Protein AF-A0A7V2LMP3-F1 (afdb_monomer_lite)

Structure (mmCIF, N/CA/C/O backbone):
data_AF-A0A7V2LMP3-F1
#
_entry.id   AF-A0A7V2LMP3-F1
#
loop_
_atom_site.group_PDB
_atom_site.id
_atom_site.type_symbol
_atom_site.label_atom_id
_atom_site.label_alt_id
_atom_site.label_comp_id
_atom_site.label_asym_id
_atom_site.label_entity_id
_atom_site.label_seq_id
_atom_site.pdbx_PDB_ins_code
_atom_site.Cartn_x
_atom_site.Cartn_y
_atom_site.Cartn_z
_atom_site.occupancy
_atom_site.B_iso_or_equiv
_atom_site.auth_seq_id
_atom_site.auth_comp_id
_atom_site.auth_asym_id
_atom_site.auth_atom_id
_atom_site.pdbx_PDB_model_num
ATOM 1 N N . MET A 1 1 ? 7.301 38.761 -8.531 1.00 51.19 1 MET A N 1
ATOM 2 C CA . MET A 1 1 ? 6.548 37.673 -7.872 1.00 51.19 1 MET A CA 1
ATOM 3 C C . MET A 1 1 ? 6.585 36.479 -8.815 1.00 51.19 1 MET A C 1
ATOM 5 O O . MET A 1 1 ? 5.995 36.582 -9.880 1.00 51.19 1 MET A O 1
ATOM 9 N N . SER A 1 2 ? 7.342 35.420 -8.509 1.00 66.06 2 SER A N 1
ATOM 10 C CA . SER A 1 2 ? 7.320 34.198 -9.333 1.00 66.06 2 SER A CA 1
ATOM 11 C C . SER A 1 2 ? 6.051 33.412 -9.039 1.00 66.06 2 SER A C 1
ATOM 13 O O . SER A 1 2 ? 5.813 33.028 -7.896 1.00 66.06 2 SER A O 1
ATOM 15 N N . THR A 1 3 ? 5.244 33.172 -10.063 1.00 69.88 3 THR A N 1
ATOM 16 C CA . THR A 1 3 ? 4.141 32.214 -10.039 1.00 69.88 3 THR A CA 1
ATOM 17 C C . THR A 1 3 ? 4.720 30.802 -10.086 1.00 69.88 3 THR A C 1
ATOM 19 O O . THR A 1 3 ? 5.405 30.437 -11.038 1.00 69.88 3 THR A O 1
ATOM 22 N N . LEU A 1 4 ? 4.469 30.003 -9.049 1.00 81.56 4 LEU A N 1
ATOM 23 C CA . LEU A 1 4 ? 4.795 28.579 -9.063 1.00 81.56 4 LEU A CA 1
ATOM 24 C C . LEU A 1 4 ? 3.843 27.879 -10.038 1.00 81.56 4 LEU A C 1
ATOM 26 O O . LEU A 1 4 ? 2.636 27.833 -9.806 1.00 81.56 4 LEU A O 1
ATOM 30 N N . ILE A 1 5 ? 4.384 27.363 -11.140 1.00 86.56 5 ILE A N 1
ATOM 31 C CA . ILE A 1 5 ? 3.634 26.518 -12.070 1.00 86.56 5 ILE A CA 1
ATOM 32 C C . ILE A 1 5 ? 3.619 25.100 -11.480 1.00 86.56 5 ILE A C 1
ATOM 34 O O . ILE A 1 5 ? 4.693 24.569 -11.187 1.00 86.56 5 ILE A O 1
ATOM 38 N N . PRO A 1 6 ? 2.446 24.471 -11.284 1.00 88.62 6 PRO A N 1
ATOM 39 C CA . PRO A 1 6 ? 2.383 23.096 -10.806 1.00 88.62 6 PRO A CA 1
ATOM 40 C C . PRO A 1 6 ? 3.012 22.147 -11.832 1.00 88.62 6 PRO A C 1
ATOM 42 O O . PRO A 1 6 ? 2.679 22.183 -13.016 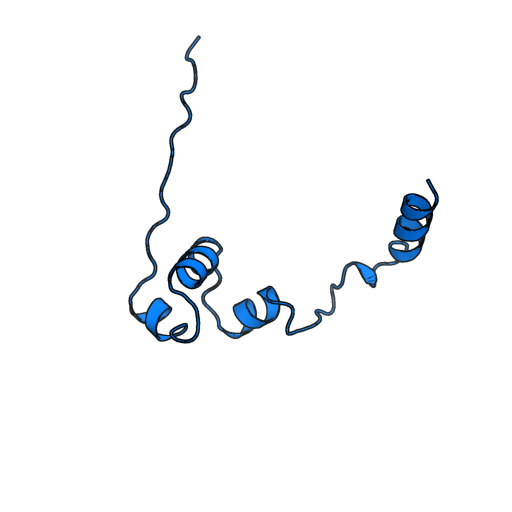1.00 88.62 6 PRO A O 1
ATOM 45 N N . GLN A 1 7 ? 3.915 21.284 -11.365 1.00 91.06 7 GLN A N 1
ATOM 46 C CA . GLN A 1 7 ? 4.571 20.269 -12.182 1.00 91.06 7 GLN A CA 1
ATOM 47 C C . GLN A 1 7 ? 3.978 18.890 -11.885 1.00 91.06 7 GLN A C 1
ATOM 49 O O . GLN A 1 7 ? 3.925 18.459 -10.734 1.00 91.06 7 GLN A O 1
ATOM 54 N N . TRP A 1 8 ? 3.579 18.177 -12.936 1.00 93.12 8 TRP A N 1
ATOM 55 C CA . TRP A 1 8 ? 3.192 16.773 -12.840 1.00 93.12 8 TRP A CA 1
ATOM 56 C C . TRP A 1 8 ? 4.439 15.890 -12.791 1.00 93.12 8 TRP A C 1
ATOM 58 O O . TRP A 1 8 ? 5.318 16.004 -13.646 1.00 93.12 8 TRP A O 1
ATOM 68 N N . ILE A 1 9 ? 4.508 15.005 -11.798 1.00 91.94 9 ILE A N 1
ATOM 69 C CA . ILE A 1 9 ? 5.614 14.061 -11.614 1.00 91.94 9 ILE A CA 1
ATOM 70 C C . ILE A 1 9 ? 5.040 12.651 -11.674 1.00 91.94 9 ILE A C 1
ATOM 72 O O . ILE A 1 9 ? 4.145 12.304 -10.903 1.00 91.94 9 ILE A O 1
ATOM 76 N N . LEU A 1 10 ? 5.556 11.844 -12.601 1.00 91.06 10 LEU A N 1
ATOM 77 C CA . LEU A 1 10 ? 5.215 10.430 -12.687 1.00 91.06 10 LEU A CA 1
ATOM 78 C C . LEU A 1 10 ? 6.120 9.620 -11.748 1.00 91.06 10 LEU A C 1
ATOM 80 O O . LEU A 1 10 ? 7.332 9.846 -11.740 1.00 91.06 10 LEU A O 1
ATOM 84 N N . PRO A 1 11 ? 5.562 8.679 -10.970 1.00 91.25 11 PRO A N 1
ATOM 85 C CA . PRO A 1 11 ? 6.356 7.818 -10.107 1.00 91.25 11 PRO A CA 1
ATOM 86 C C . PRO A 1 11 ? 7.184 6.826 -10.930 1.00 91.25 11 PRO A C 1
ATOM 88 O O . PRO A 1 11 ? 6.774 6.387 -12.007 1.00 91.25 11 PRO A O 1
ATOM 91 N N . SER A 1 12 ? 8.336 6.429 -10.390 1.00 93.75 12 SER A N 1
ATOM 92 C CA . SER A 1 12 ? 9.151 5.371 -10.984 1.00 93.75 12 SER A CA 1
ATOM 93 C C . SER A 1 12 ? 8.377 4.046 -11.021 1.00 93.75 12 SER A C 1
ATOM 95 O O . SER A 1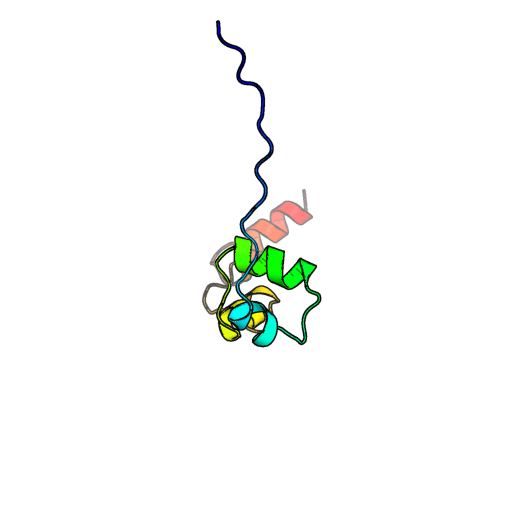 12 ? 7.683 3.708 -10.054 1.00 93.75 12 SER A O 1
ATOM 97 N N . PRO A 1 13 ? 8.482 3.270 -12.110 1.00 95.06 13 PRO A N 1
ATOM 98 C CA . PRO A 1 13 ? 7.819 1.980 -12.192 1.00 95.06 13 PRO A CA 1
ATOM 99 C C . PRO A 1 13 ? 8.492 0.933 -11.286 1.00 95.06 13 PRO A C 1
ATOM 101 O O . PRO A 1 13 ? 9.707 0.999 -11.088 1.00 95.06 13 PRO A O 1
ATOM 104 N N . PRO A 1 14 ? 7.743 -0.060 -10.770 1.00 96.12 14 PRO A N 1
ATOM 105 C CA . PRO A 1 14 ? 8.306 -1.145 -9.968 1.00 96.12 14 PRO A CA 1
ATOM 106 C C . PRO A 1 14 ? 9.271 -2.017 -10.782 1.00 96.12 14 PRO A C 1
ATOM 108 O O . PRO A 1 14 ? 9.098 -2.202 -11.989 1.00 96.12 14 PRO A O 1
ATOM 111 N N . GLY A 1 15 ? 10.266 -2.607 -10.122 1.00 95.75 15 GLY A N 1
ATOM 112 C CA . GLY A 1 15 ? 11.144 -3.607 -10.735 1.00 95.75 15 GLY A CA 1
ATOM 113 C C . GLY A 1 15 ? 10.393 -4.881 -11.163 1.00 95.75 15 GLY A C 1
ATOM 114 O O . GLY A 1 15 ? 9.259 -5.118 -10.726 1.00 95.75 15 GLY A O 1
ATOM 115 N N . PRO A 1 16 ? 10.986 -5.717 -12.034 1.00 95.69 16 PRO A N 1
ATOM 116 C CA . PRO A 1 16 ? 10.393 -6.991 -12.438 1.00 95.69 16 PRO A CA 1
ATOM 117 C C . PRO A 1 16 ? 10.188 -7.940 -11.249 1.00 95.69 16 PRO A C 1
ATOM 119 O O . PRO A 1 16 ? 9.178 -8.639 -11.227 1.00 95.69 16 PRO A O 1
ATOM 122 N N . GLU A 1 17 ? 11.062 -7.921 -10.233 1.00 96.19 17 GLU A N 1
ATOM 123 C CA . GLU A 1 17 ? 10.885 -8.742 -9.027 1.00 96.19 17 GLU A CA 1
ATOM 124 C C . GLU A 1 17 ? 9.612 -8.390 -8.247 1.00 96.19 17 GLU A C 1
ATOM 126 O O . GLU A 1 17 ? 8.904 -9.284 -7.786 1.00 96.19 17 GLU A O 1
ATOM 131 N N . ILE A 1 18 ? 9.273 -7.100 -8.153 1.00 96.25 18 ILE A N 1
ATOM 132 C CA . ILE A 1 18 ? 8.046 -6.642 -7.491 1.00 96.25 18 ILE A CA 1
ATOM 133 C C . ILE A 1 18 ? 6.820 -7.033 -8.313 1.00 96.25 18 ILE A C 1
ATOM 135 O O . ILE A 1 18 ? 5.838 -7.516 -7.758 1.00 96.25 18 ILE A O 1
ATOM 139 N N . ARG A 1 19 ? 6.872 -6.881 -9.640 1.00 95.69 19 ARG A N 1
ATOM 140 C CA . ARG A 1 19 ? 5.759 -7.297 -10.508 1.00 95.69 19 ARG A CA 1
ATOM 141 C C . ARG A 1 19 ? 5.498 -8.797 -10.431 1.00 95.69 19 ARG A C 1
ATOM 143 O O . ARG A 1 19 ? 4.343 -9.185 -10.355 1.00 95.69 19 ARG A O 1
ATOM 150 N N . ALA A 1 20 ? 6.551 -9.613 -10.424 1.00 96.31 20 ALA A N 1
ATOM 151 C CA . ALA A 1 20 ? 6.430 -11.063 -10.298 1.00 96.31 20 ALA A CA 1
ATOM 152 C C . ALA A 1 20 ? 5.900 -11.484 -8.919 1.00 96.31 20 ALA A C 1
ATOM 154 O O . ALA A 1 20 ? 5.124 -12.425 -8.823 1.00 96.31 20 ALA A O 1
ATOM 155 N N . ARG A 1 21 ? 6.279 -10.771 -7.850 1.00 96.31 21 ARG A N 1
ATOM 156 C CA . ARG A 1 21 ? 5.767 -11.021 -6.491 1.00 96.31 21 ARG A CA 1
ATOM 157 C C . ARG A 1 21 ? 4.261 -10.768 -6.357 1.00 96.31 21 ARG A C 1
ATOM 159 O O . ARG A 1 21 ? 3.611 -11.402 -5.531 1.00 96.31 21 ARG A O 1
ATOM 166 N N . PHE A 1 22 ? 3.726 -9.836 -7.141 1.00 96.31 22 PHE A N 1
ATOM 167 C CA . PHE A 1 22 ? 2.321 -9.428 -7.122 1.00 96.31 22 PHE A CA 1
ATOM 168 C C . PHE A 1 22 ? 1.614 -9.740 -8.450 1.00 96.31 22 PHE A C 1
ATOM 170 O O . PHE A 1 22 ? 0.788 -8.956 -8.913 1.00 96.31 22 PHE A O 1
ATOM 177 N N . ASP A 1 23 ? 1.943 -10.871 -9.076 1.00 95.38 23 ASP A N 1
ATOM 178 C CA . ASP A 1 23 ? 1.385 -11.304 -10.367 1.00 95.38 23 ASP A CA 1
ATOM 179 C C . ASP A 1 23 ? -0.136 -11.556 -10.340 1.00 95.38 23 ASP A C 1
ATOM 181 O O . ASP A 1 23 ? -0.810 -11.473 -11.366 1.00 95.38 23 ASP A O 1
ATOM 185 N N . TRP A 1 24 ? -0.684 -11.791 -9.150 1.00 94.12 24 TRP A N 1
ATOM 186 C CA . TRP A 1 24 ? -2.111 -11.915 -8.858 1.00 94.12 24 TRP A CA 1
ATOM 187 C C . TRP A 1 24 ? -2.858 -10.569 -8.805 1.00 94.12 24 TRP A C 1
ATOM 189 O O . TRP A 1 24 ? -4.090 -10.553 -8.756 1.00 94.12 24 TRP A O 1
ATOM 199 N N . LEU A 1 25 ? -2.149 -9.435 -8.829 1.00 95.25 25 LEU A N 1
ATOM 200 C CA . LEU A 1 25 ? -2.731 -8.093 -8.871 1.00 95.25 25 LEU A CA 1
ATOM 201 C C . LEU A 1 25 ? -2.635 -7.485 -10.270 1.00 95.25 25 LEU A C 1
ATOM 203 O O . LEU A 1 25 ? -1.668 -7.664 -11.007 1.00 95.25 25 LEU A O 1
ATOM 207 N N . HIS A 1 26 ? -3.619 -6.653 -10.617 1.00 96.25 26 HIS A N 1
ATOM 208 C CA . HIS A 1 26 ? -3.541 -5.867 -11.845 1.00 96.25 26 HIS A CA 1
ATOM 209 C C . HIS A 1 26 ? -2.321 -4.915 -11.802 1.00 96.25 26 HIS A C 1
ATOM 211 O O . HIS A 1 26 ? -2.129 -4.236 -10.788 1.00 96.25 26 HIS A O 1
ATOM 217 N N . PRO A 1 27 ? -1.536 -4.752 -12.890 1.00 95.19 27 PRO A N 1
ATOM 218 C CA 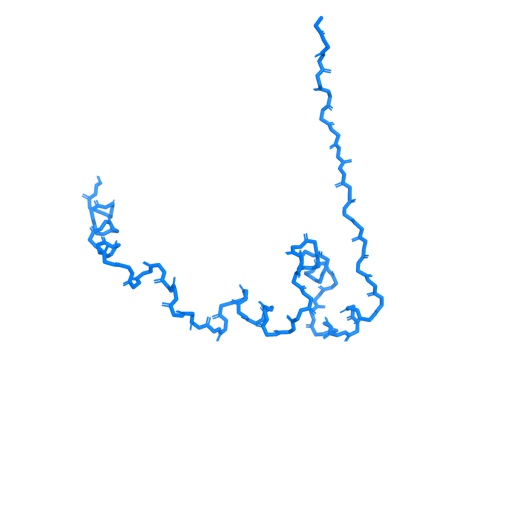. PRO A 1 27 ? -0.296 -3.963 -12.879 1.00 95.19 27 PRO A CA 1
ATOM 219 C C . PRO A 1 27 ? -0.442 -2.518 -12.380 1.00 95.19 27 PRO A C 1
ATOM 221 O O . PRO A 1 27 ? 0.461 -1.983 -11.740 1.00 95.19 27 PRO A O 1
ATOM 224 N N . ALA A 1 28 ? -1.589 -1.881 -12.637 1.00 95.31 28 ALA A N 1
ATOM 225 C CA . ALA A 1 28 ? -1.877 -0.540 -12.123 1.00 95.31 28 ALA A CA 1
ATOM 226 C C . ALA A 1 28 ? -1.979 -0.504 -10.586 1.00 95.31 28 ALA A C 1
ATOM 228 O O . ALA A 1 28 ? -1.531 0.453 -9.960 1.00 95.31 28 ALA A O 1
ATOM 229 N N . ILE A 1 29 ? -2.523 -1.558 -9.971 1.00 96.00 29 ILE A N 1
ATOM 230 C CA . ILE A 1 29 ? -2.592 -1.689 -8.512 1.00 96.00 29 ILE A CA 1
ATOM 231 C C . ILE A 1 29 ? -1.187 -1.897 -7.949 1.00 96.00 29 ILE A C 1
ATOM 233 O O . ILE A 1 29 ? -0.812 -1.209 -7.004 1.00 96.00 29 ILE A O 1
ATOM 237 N N . VAL A 1 30 ? -0.371 -2.742 -8.590 1.00 96.88 30 VAL A N 1
ATOM 238 C CA . VAL A 1 30 ? 1.043 -2.930 -8.215 1.00 96.88 30 VAL A CA 1
ATOM 239 C C . VAL A 1 30 ? 1.811 -1.603 -8.260 1.00 96.88 30 VAL A C 1
ATOM 241 O O . VAL A 1 30 ? 2.557 -1.298 -7.333 1.00 96.88 30 VAL A O 1
ATOM 244 N N . GLN A 1 31 ? 1.588 -0.765 -9.281 1.00 96.62 31 GLN A N 1
ATOM 245 C CA . GLN A 1 31 ? 2.188 0.573 -9.357 1.00 96.62 31 GLN A CA 1
ATOM 246 C C . GLN A 1 31 ? 1.767 1.464 -8.181 1.00 96.62 31 GLN A C 1
ATOM 248 O O . GLN A 1 31 ? 2.609 2.159 -7.613 1.00 96.62 31 GLN A O 1
ATOM 253 N N . ILE A 1 32 ? 0.482 1.465 -7.816 1.00 95.88 32 ILE A N 1
ATOM 254 C CA . ILE A 1 32 ? -0.039 2.277 -6.707 1.00 95.88 32 ILE A CA 1
ATOM 255 C C . ILE A 1 32 ? 0.567 1.824 -5.376 1.00 95.88 32 ILE A C 1
ATOM 257 O O . ILE A 1 32 ? 1.028 2.669 -4.610 1.00 95.88 32 ILE A O 1
ATOM 261 N N . LEU A 1 33 ? 0.597 0.515 -5.116 1.00 96.00 33 LEU A N 1
ATOM 262 C CA . LEU A 1 33 ? 1.156 -0.060 -3.888 1.00 96.00 33 LEU A CA 1
ATOM 263 C C . LEU A 1 33 ? 2.659 0.217 -3.778 1.00 96.00 33 LEU A C 1
ATOM 265 O O . LEU A 1 33 ? 3.111 0.748 -2.764 1.00 96.00 33 LEU A O 1
ATOM 269 N N . TYR A 1 34 ? 3.409 -0.002 -4.860 1.00 96.56 34 TYR A N 1
ATOM 270 C CA . TYR A 1 34 ? 4.834 0.324 -4.923 1.00 96.56 34 TYR A CA 1
ATOM 271 C C . TYR A 1 34 ? 5.098 1.815 -4.673 1.00 96.56 34 TYR A C 1
ATOM 273 O O . TYR A 1 34 ? 5.980 2.174 -3.898 1.00 96.56 34 TYR A O 1
ATOM 281 N N . SER A 1 35 ? 4.281 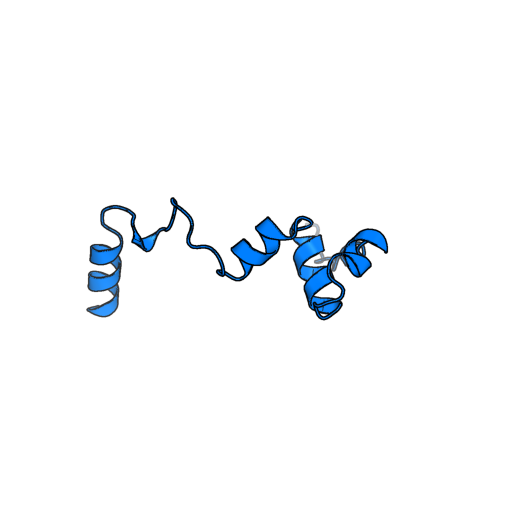2.696 -5.260 1.00 95.12 35 SER A N 1
ATOM 282 C CA . SER A 1 35 ? 4.391 4.151 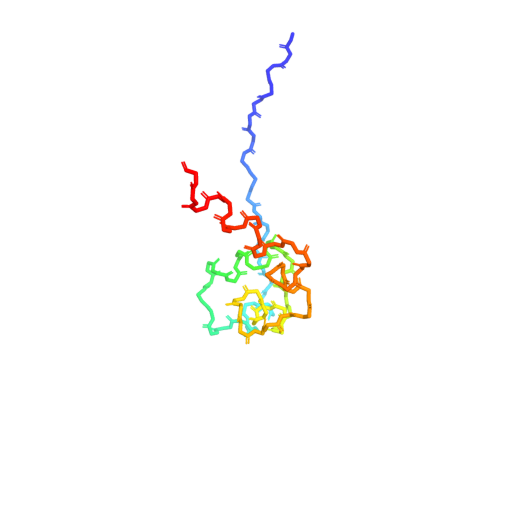-5.052 1.00 95.12 35 SER A CA 1
ATOM 283 C C . SER A 1 35 ? 4.086 4.573 -3.608 1.00 95.12 35 SER A C 1
ATOM 285 O O . SER A 1 35 ? 4.417 5.689 -3.215 1.00 95.12 35 SER A O 1
ATOM 287 N N . ARG A 1 36 ? 3.460 3.694 -2.816 1.00 93.62 36 ARG A N 1
ATOM 288 C CA . ARG A 1 36 ? 3.197 3.869 -1.380 1.00 93.62 36 ARG A CA 1
ATOM 289 C C . ARG A 1 36 ? 4.234 3.183 -0.487 1.00 93.62 36 ARG A C 1
ATOM 291 O O . ARG A 1 36 ? 4.093 3.240 0.727 1.00 93.62 36 ARG A O 1
ATOM 298 N N . GLY A 1 37 ? 5.253 2.551 -1.070 1.00 95.25 37 GLY A N 1
ATOM 299 C CA . GLY A 1 37 ? 6.276 1.799 -0.341 1.00 95.25 37 GLY A CA 1
ATOM 300 C C . GLY A 1 37 ? 5.848 0.392 0.083 1.00 95.25 37 GLY A C 1
ATOM 301 O O . GLY A 1 37 ? 6.613 -0.275 0.767 1.00 95.25 37 GLY A O 1
ATOM 302 N N . LEU A 1 38 ? 4.670 -0.078 -0.339 1.00 95.50 38 LEU A N 1
ATOM 303 C CA . LEU A 1 38 ? 4.155 -1.403 0.009 1.00 95.50 38 LEU A CA 1
ATOM 304 C C . LEU A 1 38 ? 4.741 -2.444 -0.951 1.00 95.50 38 LEU A C 1
ATOM 306 O O . LEU A 1 38 ? 4.315 -2.554 -2.105 1.00 95.50 38 LEU A O 1
ATOM 310 N N . VAL A 1 39 ? 5.750 -3.175 -0.480 1.00 95.38 39 VAL A N 1
ATOM 311 C CA . VAL A 1 39 ? 6.495 -4.184 -1.264 1.00 95.38 39 VAL A CA 1
ATOM 312 C C . VAL A 1 39 ? 6.477 -5.578 -0.636 1.00 95.38 39 VAL A C 1
ATOM 314 O O . VAL A 1 39 ? 6.934 -6.545 -1.264 1.00 95.38 39 VAL A O 1
ATOM 317 N N . ASP A 1 40 ? 5.951 -5.675 0.583 1.00 94.44 40 ASP A N 1
ATOM 318 C CA . ASP A 1 40 ? 5.774 -6.912 1.326 1.00 94.44 40 ASP A CA 1
ATOM 319 C C . ASP A 1 40 ? 4.329 -7.439 1.187 1.00 94.44 40 ASP A C 1
ATOM 321 O O . ASP A 1 40 ? 3.377 -6.662 1.312 1.00 94.44 40 ASP A O 1
ATOM 325 N N . PRO A 1 41 ? 4.122 -8.740 0.906 1.00 92.88 41 PRO A N 1
ATOM 326 C CA . PRO A 1 41 ? 2.783 -9.304 0.761 1.00 92.88 41 PRO A CA 1
ATOM 327 C C . PRO A 1 41 ? 1.898 -9.178 2.005 1.00 92.88 41 PRO A C 1
ATOM 329 O O . PRO A 1 41 ? 0.685 -9.029 1.857 1.00 92.88 41 PRO A O 1
ATOM 332 N N . GLU A 1 42 ? 2.464 -9.218 3.213 1.00 90.88 42 GLU A N 1
ATOM 333 C CA . GLU A 1 42 ? 1.675 -9.084 4.438 1.00 90.88 42 GLU A CA 1
ATOM 334 C C . GLU A 1 42 ? 1.179 -7.653 4.634 1.00 90.88 42 GLU A C 1
ATOM 336 O O . GLU A 1 42 ? 0.010 -7.454 4.971 1.00 90.88 42 GLU A O 1
ATOM 341 N N . GLU A 1 43 ? 2.028 -6.660 4.362 1.00 91.44 43 GLU A N 1
ATOM 342 C CA . GLU A 1 43 ? 1.642 -5.243 4.386 1.00 91.44 43 GLU A CA 1
ATOM 343 C C . GLU A 1 43 ? 0.565 -4.936 3.336 1.00 91.44 43 GLU A C 1
ATOM 345 O O . GLU A 1 43 ? -0.340 -4.136 3.577 1.00 91.44 43 GLU A O 1
ATOM 350 N N . VAL A 1 44 ? 0.622 -5.590 2.171 1.00 92.19 44 VAL A N 1
ATOM 351 C CA . VAL A 1 44 ? -0.403 -5.461 1.126 1.00 92.19 44 VAL A CA 1
ATOM 352 C C . VAL A 1 44 ? -1.732 -6.090 1.558 1.00 92.19 44 VAL A C 1
ATOM 354 O O . VAL A 1 44 ? -2.777 -5.464 1.378 1.00 92.19 44 VAL A O 1
ATOM 357 N N . ALA A 1 45 ? -1.716 -7.282 2.159 1.00 88.69 45 ALA A N 1
ATOM 358 C CA . ALA A 1 45 ? -2.926 -7.920 2.690 1.00 88.69 45 ALA A CA 1
ATOM 359 C C . ALA A 1 45 ? -3.570 -7.071 3.803 1.00 88.69 45 ALA A C 1
ATOM 361 O O . ALA A 1 45 ? -4.784 -6.856 3.836 1.00 88.69 45 ALA A O 1
ATOM 362 N N . GLU A 1 46 ? -2.744 -6.518 4.689 1.00 85.88 46 GLU A N 1
ATOM 363 C CA . GLU A 1 46 ? -3.175 -5.580 5.722 1.00 85.88 46 GLU A CA 1
ATOM 364 C C . GLU A 1 46 ? -3.752 -4.289 5.128 1.00 85.88 46 GLU A C 1
ATOM 366 O O . GLU A 1 46 ? -4.791 -3.812 5.584 1.00 85.88 46 GLU A O 1
ATOM 371 N N . PHE A 1 47 ? -3.133 -3.752 4.076 1.00 87.88 47 PHE A N 1
ATOM 372 C CA . PHE A 1 47 ? -3.622 -2.569 3.371 1.00 87.88 47 PHE A CA 1
ATOM 373 C C . PHE A 1 47 ? -5.015 -2.784 2.757 1.00 87.88 47 PHE A C 1
ATOM 375 O O . PHE A 1 47 ? -5.846 -1.874 2.781 1.00 87.88 47 PHE A O 1
ATOM 382 N N . PHE A 1 48 ? -5.301 -3.987 2.251 1.00 87.19 48 PHE A N 1
ATOM 383 C CA . PHE A 1 48 ? -6.639 -4.356 1.775 1.00 87.19 48 PHE A CA 1
ATOM 384 C C . PHE A 1 48 ? -7.639 -4.658 2.900 1.00 87.19 48 PHE A C 1
ATOM 386 O O . PHE A 1 48 ? -8.818 -4.885 2.625 1.00 87.19 48 PHE A O 1
ATOM 393 N N . GLY A 1 49 ? -7.210 -4.605 4.163 1.00 78.62 49 GLY A N 1
ATOM 394 C CA . GLY A 1 49 ? -8.068 -4.844 5.319 1.00 78.62 49 GLY A CA 1
ATOM 395 C C . GLY A 1 49 ? -8.334 -6.324 5.592 1.00 78.62 49 GLY A C 1
ATOM 396 O O . GLY A 1 49 ? -9.257 -6.638 6.340 1.00 78.62 49 GLY A O 1
ATOM 397 N N . GLU A 1 50 ? -7.535 -7.240 5.033 1.00 75.25 50 GLU A N 1
ATOM 398 C CA . GLU A 1 50 ? -7.653 -8.679 5.317 1.00 75.25 50 GLU A CA 1
ATOM 399 C C . GLU A 1 50 ? -7.183 -9.034 6.741 1.00 75.25 50 GLU A C 1
ATOM 401 O O . GLU A 1 50 ? -7.500 -10.106 7.258 1.00 75.25 50 GLU A O 1
ATOM 406 N N . ARG A 1 51 ? -6.462 -8.123 7.412 1.00 65.75 51 ARG A N 1
ATOM 407 C CA . ARG A 1 51 ? -6.038 -8.251 8.813 1.00 65.75 51 ARG A CA 1
ATOM 408 C C . ARG A 1 51 ? -6.547 -7.062 9.638 1.00 65.75 51 ARG A C 1
ATOM 410 O O . ARG A 1 51 ? -6.271 -5.909 9.320 1.00 65.75 51 ARG A O 1
ATOM 417 N N . VAL A 1 52 ? -7.273 -7.344 10.725 1.00 60.41 52 VAL A N 1
ATOM 418 C CA . VAL A 1 52 ? -7.675 -6.332 11.721 1.00 60.41 52 VAL A CA 1
ATOM 419 C C . VAL A 1 52 ? -6.490 -6.058 12.641 1.00 60.41 52 VAL A C 1
ATOM 421 O O . VAL A 1 52 ? -6.025 -6.963 13.339 1.00 60.41 52 VAL A O 1
ATOM 424 N N . ARG A 1 53 ? -6.001 -4.815 12.652 1.00 63.84 53 ARG A N 1
ATOM 425 C CA . ARG A 1 53 ? -4.845 -4.437 13.468 1.00 63.84 53 ARG A CA 1
ATOM 426 C C . ARG A 1 53 ? -5.224 -4.170 14.938 1.00 63.84 53 ARG A C 1
ATOM 428 O O . ARG A 1 53 ? -6.369 -3.813 15.234 1.00 63.84 53 ARG A O 1
ATOM 435 N N . PRO A 1 54 ? -4.274 -4.294 15.884 1.00 61.41 54 PRO A N 1
ATOM 436 C CA . PRO A 1 54 ? -4.480 -3.910 17.284 1.00 61.41 54 PRO A CA 1
ATOM 437 C C . PRO A 1 54 ? -4.798 -2.417 17.483 1.00 61.41 54 PRO A C 1
ATOM 439 O O . PRO A 1 54 ? -5.445 -2.064 18.466 1.00 61.41 54 PRO A O 1
ATOM 442 N N . ASP A 1 55 ? -4.359 -1.562 16.560 1.00 72.25 55 ASP A N 1
ATOM 443 C CA . ASP A 1 55 ? -4.524 -0.103 16.530 1.00 72.25 55 ASP A CA 1
ATOM 444 C C . ASP A 1 55 ? -5.786 0.361 15.783 1.00 72.25 55 ASP A C 1
ATOM 446 O O . ASP A 1 55 ? -5.875 1.515 15.371 1.00 72.25 55 ASP A O 1
ATOM 450 N N . ASP A 1 56 ? -6.786 -0.515 15.640 1.00 73.94 56 ASP A N 1
ATOM 451 C CA . ASP A 1 56 ? -8.090 -0.160 15.080 1.00 73.94 56 ASP A CA 1
ATOM 452 C C . ASP A 1 56 ? -8.666 1.099 15.776 1.00 73.94 56 ASP A C 1
ATOM 454 O O . ASP A 1 56 ? -8.991 1.057 16.973 1.00 73.94 56 ASP A O 1
ATOM 458 N N . PRO A 1 57 ? -8.836 2.223 15.051 1.00 78.25 57 PRO A N 1
ATOM 459 C CA . PRO A 1 57 ? -9.326 3.466 15.630 1.00 78.25 57 PRO A CA 1
ATOM 460 C C . PRO A 1 57 ? -10.743 3.329 16.198 1.00 78.25 57 PRO A C 1
ATOM 462 O O . PRO A 1 57 ? -11.090 4.038 17.143 1.00 78.25 57 PRO A O 1
ATOM 465 N N . PHE A 1 58 ? -11.557 2.382 15.717 1.00 80.81 58 PHE A N 1
ATOM 466 C CA . PHE A 1 58 ? -12.875 2.099 16.296 1.00 80.81 58 PHE A CA 1
ATOM 467 C C . PHE A 1 58 ? -12.791 1.497 17.705 1.00 80.81 58 PHE A C 1
ATOM 469 O O . PHE A 1 58 ? -13.772 1.539 18.450 1.00 80.81 58 PHE A O 1
ATOM 476 N N . ARG A 1 59 ? -11.621 0.987 18.108 1.00 80.75 59 ARG A N 1
ATOM 477 C CA . ARG A 1 59 ? -11.355 0.497 19.469 1.00 80.75 59 ARG A CA 1
ATOM 478 C C . ARG A 1 59 ? -10.832 1.583 20.407 1.00 80.75 59 ARG A C 1
ATOM 480 O O . ARG A 1 59 ? -10.729 1.340 21.610 1.00 80.75 59 ARG A O 1
ATOM 487 N N . MET A 1 60 ? -10.521 2.780 19.908 1.00 85.62 60 MET A N 1
ATOM 488 C CA . MET A 1 60 ? -10.059 3.883 20.750 1.00 85.62 60 MET A CA 1
ATOM 489 C C . MET A 1 60 ? -11.175 4.389 21.671 1.00 85.62 60 MET A C 1
ATOM 491 O O . MET A 1 60 ? -12.330 4.579 21.273 1.00 85.62 60 MET A O 1
ATOM 495 N N . LYS A 1 61 ? -10.815 4.672 22.929 1.00 87.00 61 LYS A N 1
ATOM 496 C CA . LYS A 1 61 ? -11.746 5.214 23.925 1.00 87.00 61 LYS A CA 1
ATOM 497 C C . LYS A 1 61 ? -12.380 6.511 23.408 1.00 87.00 61 LYS A C 1
ATOM 499 O O . LYS A 1 61 ? -11.683 7.476 23.118 1.00 87.00 61 LYS A O 1
ATOM 504 N N . GLY A 1 62 ? -13.710 6.539 23.351 1.00 89.38 62 GLY A N 1
ATOM 505 C CA . GLY A 1 62 ? -14.491 7.718 22.962 1.00 89.38 62 GLY A CA 1
ATOM 506 C C . GLY A 1 62 ? -14.846 7.811 21.473 1.00 89.38 62 GLY A C 1
ATOM 507 O O . GLY A 1 62 ? -15.749 8.575 21.137 1.00 89.38 62 GLY A O 1
ATOM 508 N N . VAL A 1 63 ? -14.244 7.005 20.588 1.00 93.38 63 VAL A N 1
ATOM 509 C CA . VAL A 1 63 ? -14.543 7.057 19.141 1.00 93.38 63 VAL A CA 1
ATOM 510 C C . VAL A 1 63 ? -15.988 6.657 18.846 1.00 93.38 63 VAL A C 1
ATOM 512 O O . VAL A 1 63 ? -16.693 7.393 18.157 1.00 93.38 63 VAL A O 1
ATOM 515 N N . SER A 1 64 ? -16.499 5.585 19.459 1.00 91.31 64 SER A N 1
ATOM 516 C CA . SER A 1 64 ? -17.909 5.194 19.299 1.00 91.31 64 SER A CA 1
ATOM 517 C C . SER A 1 64 ? -18.883 6.284 19.764 1.00 91.31 64 SER A C 1
ATOM 519 O O . SER A 1 64 ? -19.928 6.488 19.153 1.00 91.31 64 SER A O 1
ATOM 521 N N . GLN A 1 65 ? -18.537 7.027 20.822 1.00 94.44 65 GLN A N 1
ATOM 522 C CA . GLN A 1 65 ? -19.358 8.138 21.318 1.00 94.44 65 GLN A CA 1
ATOM 523 C C . GLN A 1 65 ? -19.325 9.334 20.361 1.00 94.44 65 GLN A C 1
ATOM 525 O O . GLN A 1 65 ? -20.366 9.947 20.124 1.00 94.44 65 GLN A O 1
ATOM 530 N N . ALA A 1 66 ? -18.161 9.650 19.790 1.00 94.38 66 ALA A N 1
ATOM 531 C CA . ALA A 1 66 ? -18.020 10.701 18.788 1.00 94.38 66 ALA A CA 1
ATOM 532 C C . ALA A 1 66 ? -18.823 10.385 17.515 1.00 94.38 66 ALA A C 1
ATOM 534 O O . ALA A 1 66 ? -19.585 11.234 17.056 1.00 94.38 66 ALA A O 1
ATOM 535 N N . ILE A 1 67 ? -18.731 9.153 17.000 1.00 93.75 67 ILE A N 1
ATOM 536 C CA . ILE A 1 67 ? -19.507 8.695 15.834 1.00 93.75 67 ILE A CA 1
ATOM 537 C C . ILE A 1 67 ? -21.005 8.829 16.094 1.00 93.75 67 ILE A C 1
ATOM 539 O O . ILE A 1 67 ? -21.726 9.345 15.242 1.00 93.75 67 ILE A O 1
ATOM 543 N N . SER A 1 68 ? -21.474 8.401 17.271 1.00 95.62 68 SER A N 1
ATOM 544 C CA . SER A 1 68 ? -22.871 8.592 17.656 1.00 95.62 68 SER A CA 1
ATOM 545 C C . SER A 1 68 ? -23.248 10.072 17.594 1.00 95.62 68 SER A C 1
ATOM 547 O O . SER A 1 68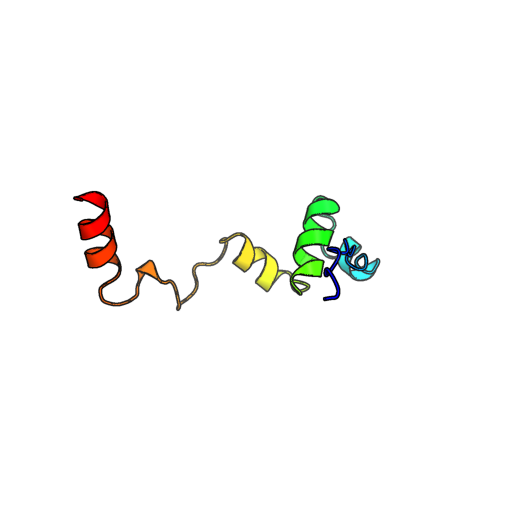 ? -24.183 10.420 16.891 1.00 95.62 68 SER A O 1
ATOM 549 N N . ARG A 1 69 ? -22.489 10.978 18.216 1.00 95.62 69 ARG A N 1
ATOM 550 C CA . ARG A 1 69 ? -22.810 12.419 18.169 1.00 95.62 69 ARG A CA 1
ATOM 551 C C . ARG A 1 69 ? -22.894 12.978 16.745 1.00 95.62 69 ARG A C 1
ATOM 553 O O . ARG A 1 69 ? -23.808 13.741 16.478 1.00 95.62 69 ARG A O 1
ATOM 560 N N . ILE A 1 70 ? -21.991 12.577 15.846 1.00 94.88 70 ILE A N 1
ATOM 561 C CA . ILE A 1 70 ? -22.002 13.014 14.436 1.00 94.88 70 ILE A CA 1
ATOM 562 C C . ILE A 1 70 ? -23.243 12.501 13.701 1.00 94.88 70 ILE A C 1
ATOM 564 O O . ILE A 1 70 ? -23.846 13.241 12.938 1.00 94.88 70 ILE A O 1
ATOM 568 N N . ARG A 1 71 ? -23.637 11.241 13.921 1.00 93.12 71 ARG A N 1
ATOM 569 C CA . ARG A 1 71 ? -24.814 10.649 13.261 1.00 93.12 71 ARG A CA 1
ATOM 570 C C . ARG A 1 71 ? -26.140 11.271 13.694 1.00 93.12 71 ARG A C 1
ATOM 572 O O . ARG A 1 71 ? -27.117 11.139 12.969 1.00 93.12 71 ARG A O 1
ATOM 579 N N . TRP A 1 72 ? -26.176 11.858 14.886 1.00 90.06 72 TRP A N 1
ATOM 580 C CA . TRP A 1 72 ? -27.366 12.470 15.478 1.00 90.06 72 TRP A CA 1
ATOM 581 C C . TRP A 1 72 ? -27.380 14.010 15.361 1.00 90.06 72 TRP A C 1
ATOM 583 O O . TRP A 1 72 ? -28.263 14.636 15.946 1.00 90.06 72 TRP A O 1
ATOM 593 N N . ALA A 1 73 ? -26.415 14.609 14.651 1.00 71.50 73 ALA A N 1
ATOM 594 C CA . ALA A 1 73 ? -26.391 16.031 14.289 1.00 71.50 73 ALA A CA 1
ATOM 595 C C . ALA A 1 73 ? -27.140 16.271 12.970 1.00 71.50 73 ALA A C 1
ATOM 597 O O . ALA A 1 73 ? -27.780 17.340 12.862 1.00 71.50 73 ALA A O 1
#

pLDDT: mean 88.4, std 10.53, range [51.19, 96.88]

Secondary structure (DSSP, 8-state):
---------PPPPPPHHHHHHTTTS-HHHHHHHHHTT--SHHHHHHHTTSS--TT-GGGSTTHHHHHHHHHT-

Foldseek 3Di:
DDDDDDDDDDDDQDDPVQCVVVVVDDRVVSRVCVSVVNRDPVVVCVVVVVDDDPVPVVPDPCPVVVVVVVVVD

Radius of gyration: 19.18 Å; chains: 1; bounding box: 38×50×37 Å

Sequence (73 aa):
MSTLIPQWILPSPPGPEIRARFDWLHPAIVQILYSRGLVDPEEVAEFFGERVRPDDPFRMKGVSQAISRIRWA